Protein AF-A0A2N3A454-F1 (afdb_monomer)

Structure (mmCIF, N/CA/C/O backbone):
data_AF-A0A2N3A454-F1
#
_entry.id   AF-A0A2N3A454-F1
#
loop_
_atom_site.group_PDB
_atom_site.id
_atom_site.type_symbol
_atom_site.label_atom_id
_atom_site.label_alt_id
_atom_site.label_comp_id
_atom_site.label_asym_id
_atom_site.label_entity_id
_atom_site.label_seq_id
_atom_site.pdbx_PDB_ins_code
_atom_site.Cartn_x
_atom_site.Cartn_y
_atom_site.Cartn_z
_atom_site.occupancy
_atom_site.B_iso_or_equiv
_atom_site.auth_seq_id
_atom_site.auth_comp_id
_atom_site.auth_asym_id
_atom_site.auth_atom_id
_atom_site.pdbx_PDB_model_num
ATOM 1 N N . MET A 1 1 ? 1.351 22.022 16.267 1.00 38.06 1 MET A N 1
ATOM 2 C CA . MET A 1 1 ? 1.542 20.556 16.194 1.00 38.06 1 MET A CA 1
ATOM 3 C C . MET A 1 1 ? 1.367 20.146 14.741 1.00 38.06 1 MET A C 1
ATOM 5 O O . MET A 1 1 ? 0.356 20.520 14.161 1.00 38.06 1 MET A O 1
ATOM 9 N N . LYS A 1 2 ? 2.342 19.467 14.120 1.00 42.19 2 LYS A N 1
ATOM 10 C CA . LYS A 1 2 ? 2.085 18.798 12.832 1.00 42.19 2 LYS A CA 1
ATOM 11 C C . LYS A 1 2 ? 1.141 17.625 13.132 1.00 42.19 2 LYS A C 1
ATOM 13 O O . LYS A 1 2 ? 1.430 16.909 14.090 1.00 42.19 2 LYS A O 1
ATOM 18 N N . PRO A 1 3 ? 0.016 17.457 12.423 1.00 44.59 3 PRO A N 1
ATOM 19 C CA . PRO A 1 3 ? -0.923 16.394 12.746 1.00 44.59 3 PRO A CA 1
ATOM 20 C C . PRO A 1 3 ? -0.256 15.041 12.486 1.00 44.59 3 PRO A C 1
ATOM 22 O O . PRO A 1 3 ? 0.359 14.819 11.442 1.00 44.59 3 PRO A O 1
ATOM 25 N N . THR A 1 4 ? -0.337 14.154 13.469 1.00 46.62 4 THR A N 1
ATOM 26 C CA . THR A 1 4 ? 0.080 12.757 13.363 1.00 46.62 4 THR A CA 1
ATOM 27 C C . THR A 1 4 ? -0.745 12.096 12.251 1.00 46.62 4 THR A C 1
ATOM 29 O O . THR A 1 4 ? -1.968 12.163 12.298 1.00 46.62 4 THR A O 1
ATOM 32 N N . GLY A 1 5 ? -0.100 11.493 11.241 1.00 48.75 5 GLY A N 1
ATOM 33 C CA . GLY A 1 5 ? -0.794 10.733 10.184 1.00 48.75 5 GLY A CA 1
ATOM 34 C C . GLY A 1 5 ? -0.902 11.384 8.795 1.00 48.75 5 GLY A C 1
ATOM 35 O O . GLY A 1 5 ? -1.867 11.130 8.088 1.00 48.75 5 GLY A O 1
ATOM 36 N N . GLN A 1 6 ? 0.073 12.184 8.347 1.00 54.19 6 GLN A N 1
ATOM 37 C CA . GLN A 1 6 ? 0.060 12.829 7.013 1.00 54.19 6 GLN A CA 1
ATOM 38 C C . GLN A 1 6 ? 0.212 11.884 5.797 1.00 54.19 6 GLN A C 1
ATOM 40 O O . GLN A 1 6 ? 0.581 12.334 4.717 1.00 54.19 6 GLN A O 1
ATOM 45 N N . GLY A 1 7 ? -0.037 10.579 5.929 1.00 55.62 7 GLY A N 1
ATOM 46 C CA . GLY A 1 7 ? -0.016 9.671 4.780 1.00 55.62 7 GLY A CA 1
ATOM 47 C C . GLY A 1 7 ? 1.333 9.570 4.057 1.00 55.62 7 GLY A C 1
ATOM 48 O O . GLY A 1 7 ? 1.362 9.058 2.949 1.00 55.62 7 GLY A O 1
ATOM 49 N N . THR A 1 8 ? 2.452 10.011 4.640 1.00 65.31 8 THR A N 1
ATOM 50 C CA . THR A 1 8 ? 3.765 10.033 3.964 1.00 65.31 8 THR A CA 1
ATOM 51 C C . THR A 1 8 ? 4.291 8.638 3.629 1.00 65.31 8 THR A C 1
ATOM 53 O O . THR A 1 8 ? 4.919 8.458 2.596 1.00 65.31 8 THR A O 1
ATOM 56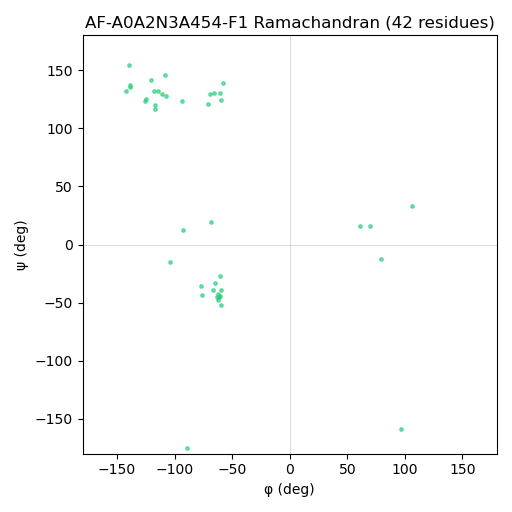 N N . GLY A 1 9 ? 3.996 7.633 4.459 1.00 76.44 9 GLY A N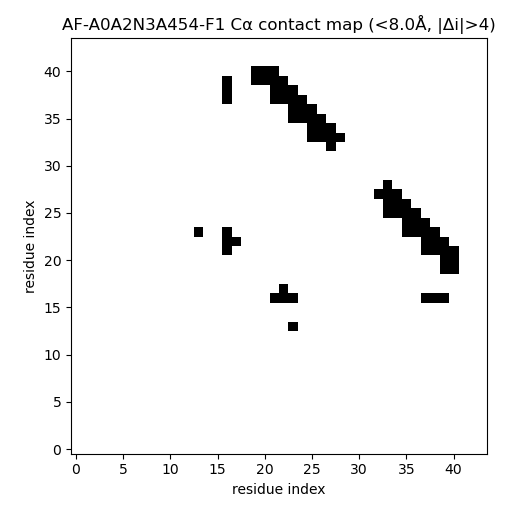 1
ATOM 57 C CA . GLY A 1 9 ? 4.328 6.238 4.153 1.00 76.44 9 GLY A CA 1
ATOM 58 C C . GLY A 1 9 ? 3.384 5.611 3.126 1.00 76.44 9 GLY A C 1
ATOM 59 O O . GLY A 1 9 ? 3.833 4.950 2.201 1.00 76.44 9 GLY A O 1
ATOM 60 N N . MET A 1 10 ? 2.073 5.845 3.256 1.00 86.44 10 MET A N 1
ATOM 61 C CA . MET A 1 10 ? 1.077 5.213 2.380 1.00 86.44 10 MET A CA 1
ATOM 62 C C . MET A 1 10 ? 0.983 5.850 0.995 1.00 86.44 10 MET A C 1
ATOM 64 O O . MET A 1 10 ? 0.788 5.125 0.027 1.00 86.44 10 MET A O 1
ATOM 68 N N . SER A 1 11 ? 1.153 7.170 0.885 1.00 85.94 11 SER A N 1
ATOM 69 C CA . SER A 1 11 ? 1.256 7.850 -0.414 1.00 85.94 11 SER A CA 1
ATOM 70 C C . SER A 1 11 ? 2.485 7.371 -1.180 1.00 85.94 11 SER A C 1
ATOM 72 O O . SER A 1 11 ? 2.354 6.974 -2.329 1.00 85.94 11 SER A O 1
ATOM 74 N N . LEU A 1 12 ? 3.641 7.266 -0.513 1.00 88.88 12 LEU A N 1
ATOM 75 C CA . LEU A 1 12 ? 4.849 6.717 -1.125 1.00 88.88 12 LEU A CA 1
ATOM 76 C C . LEU A 1 12 ? 4.659 5.261 -1.572 1.00 88.88 12 LEU A C 1
ATOM 78 O O . LEU A 1 12 ? 5.024 4.911 -2.691 1.00 88.88 12 LEU A O 1
ATOM 82 N N . SER A 1 13 ? 4.066 4.408 -0.732 1.00 90.25 13 SER A N 1
ATOM 83 C CA . SER A 1 13 ? 3.748 3.027 -1.118 1.00 90.25 13 SER A CA 1
ATOM 84 C C . SER A 1 13 ? 2.804 2.971 -2.323 1.00 90.25 13 SER A C 1
ATOM 86 O O . SER A 1 13 ? 2.997 2.138 -3.206 1.00 90.25 13 SER A O 1
ATOM 88 N N . TYR A 1 14 ? 1.813 3.866 -2.387 1.00 9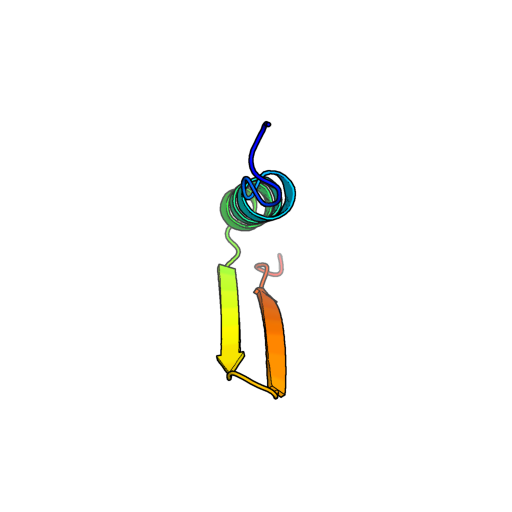0.75 14 TYR A N 1
ATOM 89 C CA . TYR A 1 14 ? 0.900 3.977 -3.523 1.00 90.75 14 TYR A CA 1
ATOM 90 C C . TYR A 1 14 ? 1.639 4.357 -4.806 1.00 90.75 14 TYR A C 1
ATOM 92 O O . TYR A 1 14 ? 1.484 3.675 -5.820 1.00 90.75 14 TYR A O 1
ATOM 100 N N . ASP A 1 15 ? 2.497 5.375 -4.742 1.00 92.31 15 ASP A N 1
ATOM 101 C CA . ASP A 1 15 ? 3.308 5.823 -5.874 1.00 92.31 15 ASP A CA 1
ATOM 102 C C . ASP A 1 15 ? 4.234 4.707 -6.375 1.00 92.31 15 ASP A C 1
ATOM 104 O O . ASP A 1 15 ? 4.295 4.450 -7.578 1.00 92.31 15 ASP A O 1
ATOM 108 N N . ILE A 1 16 ? 4.900 3.987 -5.463 1.00 93.69 16 ILE A N 1
ATOM 109 C CA . ILE A 1 16 ? 5.759 2.843 -5.804 1.00 93.69 16 ILE A CA 1
ATOM 110 C C . ILE A 1 16 ? 4.946 1.762 -6.517 1.00 93.69 16 ILE A C 1
ATOM 112 O O . ILE A 1 16 ? 5.331 1.329 -7.602 1.00 93.69 16 ILE A O 1
ATOM 116 N N . VAL A 1 17 ? 3.823 1.324 -5.945 1.00 94.88 17 VAL A N 1
ATOM 117 C CA . VAL A 1 17 ? 3.011 0.245 -6.527 1.00 94.88 17 VAL A CA 1
ATOM 118 C C . VAL A 1 17 ? 2.467 0.647 -7.897 1.00 94.88 17 VAL A C 1
ATOM 120 O O . VAL A 1 17 ? 2.552 -0.141 -8.841 1.00 94.88 17 VAL A O 1
ATOM 123 N N . LYS A 1 18 ? 1.980 1.884 -8.048 1.00 93.81 18 LYS A N 1
ATOM 124 C CA . LYS A 1 18 ? 1.487 2.392 -9.334 1.00 93.81 18 LYS A CA 1
ATOM 125 C C . LYS A 1 18 ? 2.587 2.532 -10.378 1.00 93.81 18 LYS A C 1
ATOM 127 O O . LYS A 1 18 ? 2.357 2.157 -11.527 1.00 93.81 18 LYS A O 1
ATOM 132 N N . ALA A 1 19 ? 3.782 2.978 -9.996 1.00 95.56 19 ALA A N 1
ATOM 133 C CA . ALA A 1 19 ? 4.929 3.044 -10.903 1.00 95.56 19 ALA A CA 1
ATOM 134 C C . ALA A 1 19 ? 5.332 1.663 -11.456 1.00 95.56 19 ALA A C 1
ATOM 136 O O . ALA A 1 19 ? 5.846 1.576 -12.567 1.00 95.56 19 ALA A O 1
ATOM 137 N N . HIS A 1 20 ? 5.049 0.584 -10.719 1.00 95.00 20 HIS A N 1
ATOM 138 C CA . HIS A 1 20 ? 5.294 -0.797 -11.146 1.00 95.00 20 HIS A CA 1
ATOM 139 C C . HIS A 1 20 ? 4.077 -1.445 -11.834 1.00 95.00 20 HIS A C 1
ATOM 141 O O . HIS A 1 20 ? 4.053 -2.659 -12.025 1.00 95.00 20 HIS A O 1
ATOM 147 N N . GLY A 1 21 ? 3.050 -0.667 -12.197 1.00 95.56 21 GLY A N 1
ATOM 148 C CA . GLY A 1 21 ? 1.835 -1.180 -12.842 1.00 95.56 21 GLY A CA 1
ATOM 149 C C . GLY A 1 21 ? 0.951 -2.028 -11.924 1.00 95.56 21 GLY A C 1
ATOM 150 O O . GLY A 1 21 ? 0.096 -2.769 -12.403 1.00 95.56 21 GLY A O 1
ATOM 151 N N . GLY A 1 22 ? 1.171 -1.948 -10.614 1.00 95.50 22 GLY A N 1
ATOM 152 C CA . GLY A 1 22 ? 0.412 -2.673 -9.612 1.00 95.50 22 GLY A CA 1
ATOM 153 C C . GLY A 1 22 ? -0.827 -1.948 -9.104 1.00 95.50 22 GLY A C 1
ATOM 154 O O . GLY A 1 22 ? -1.197 -0.850 -9.537 1.00 95.50 22 GLY A O 1
ATOM 155 N N . ASP A 1 23 ? -1.459 -2.571 -8.118 1.00 95.81 23 ASP A N 1
ATOM 156 C CA . ASP A 1 23 ? -2.642 -2.049 -7.450 1.00 95.81 23 ASP A CA 1
ATOM 157 C C . ASP A 1 23 ? -2.608 -2.279 -5.935 1.00 95.81 23 ASP A C 1
ATOM 159 O O . ASP A 1 23 ? -1.934 -3.190 -5.446 1.00 95.81 23 ASP A O 1
ATOM 163 N N . ILE A 1 24 ? -3.325 -1.426 -5.197 1.00 94.69 24 ILE A N 1
ATOM 164 C CA . ILE A 1 24 ? -3.482 -1.525 -3.744 1.00 94.69 24 ILE A CA 1
ATOM 165 C C . ILE A 1 24 ? -4.973 -1.543 -3.416 1.00 94.69 24 ILE A C 1
ATOM 167 O O . ILE A 1 24 ? -5.686 -0.589 -3.725 1.00 94.69 24 ILE A O 1
ATOM 171 N N . GLN A 1 25 ? -5.417 -2.581 -2.712 1.00 94.75 25 GLN A N 1
ATOM 172 C CA . GLN A 1 25 ? -6.759 -2.677 -2.145 1.00 94.75 25 GLN A CA 1
ATOM 173 C C . GLN A 1 25 ? -6.711 -2.535 -0.623 1.00 94.75 25 GLN A C 1
ATOM 175 O O . GLN A 1 25 ? -5.763 -2.984 0.025 1.00 94.75 25 GLN A O 1
ATOM 180 N N . VAL A 1 26 ? -7.746 -1.920 -0.051 1.00 94.31 26 VAL A N 1
ATOM 181 C CA . VAL A 1 26 ? -7.868 -1.701 1.394 1.00 94.31 26 VAL A CA 1
ATOM 182 C C . VAL A 1 26 ? -9.181 -2.290 1.879 1.00 94.31 26 VAL A C 1
ATOM 184 O O . VAL A 1 26 ? -10.245 -1.937 1.375 1.00 94.31 26 VAL A O 1
ATOM 187 N N . ILE A 1 27 ? -9.098 -3.168 2.872 1.00 96.81 27 ILE A N 1
ATOM 188 C CA . ILE A 1 27 ? -10.249 -3.743 3.565 1.00 96.81 27 ILE A CA 1
ATOM 189 C C . ILE A 1 27 ? -10.146 -3.301 5.019 1.00 96.81 27 ILE A C 1
ATOM 191 O O . ILE A 1 27 ? -9.173 -3.618 5.701 1.00 96.81 27 ILE A O 1
ATOM 195 N N . SER A 1 28 ? -11.120 -2.530 5.488 1.00 94.00 28 SER A N 1
ATOM 196 C CA . SER A 1 28 ? -11.130 -1.970 6.837 1.00 94.00 28 SER A CA 1
ATOM 197 C C . SER A 1 28 ? -12.531 -2.057 7.415 1.00 94.00 28 SER A C 1
ATOM 199 O O . SER A 1 28 ? -13.503 -1.740 6.726 1.00 94.00 28 SER A O 1
ATOM 201 N N . ALA A 1 29 ? -12.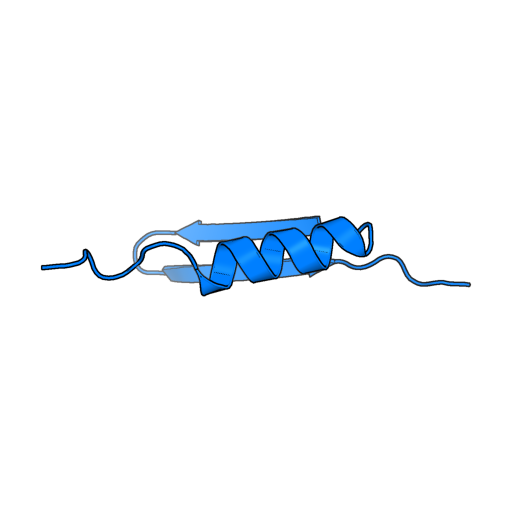616 -2.473 8.672 1.00 95.50 29 ALA A N 1
ATOM 202 C CA . ALA A 1 29 ? -13.838 -2.454 9.455 1.00 95.50 29 ALA A CA 1
ATOM 203 C C . ALA A 1 29 ? -13.506 -1.993 10.879 1.00 95.50 29 ALA A C 1
ATOM 205 O O . ALA A 1 29 ? -12.484 -2.375 11.462 1.00 95.50 29 ALA A O 1
ATOM 206 N N . GLU A 1 30 ? -14.347 -1.117 11.429 1.00 96.25 30 GLU A N 1
ATOM 207 C CA . GLU A 1 30 ? -14.154 -0.572 12.771 1.00 96.25 30 GLU A CA 1
ATOM 208 C C . GLU A 1 30 ? -14.154 -1.703 13.808 1.00 96.25 30 GLU A C 1
ATOM 210 O O . GLU A 1 30 ? -15.023 -2.569 13.800 1.00 96.25 30 GLU A O 1
ATOM 215 N N . GLY A 1 31 ? -13.149 -1.723 14.685 1.00 96.88 31 GLY A N 1
ATOM 216 C CA . GLY A 1 31 ? -12.971 -2.792 15.672 1.00 96.88 31 GLY A CA 1
ATOM 217 C C . GLY A 1 31 ? -12.339 -4.088 15.140 1.00 96.88 31 GLY A C 1
ATOM 218 O O . GLY A 1 31 ? -11.891 -4.892 15.953 1.00 96.88 31 GLY A O 1
ATOM 219 N N . GLU A 1 32 ? -12.217 -4.274 13.821 1.00 96.81 32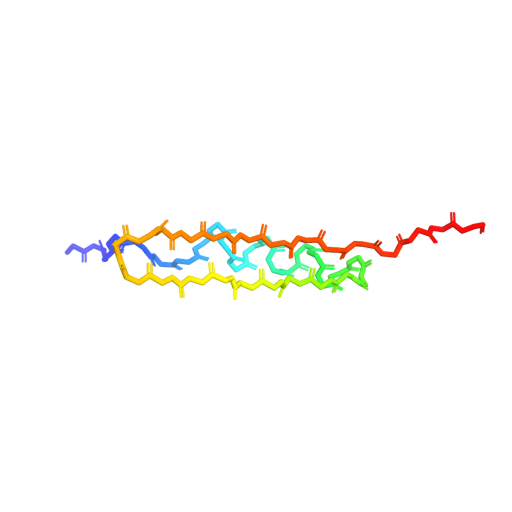 GLU A N 1
ATOM 220 C CA . GLU A 1 32 ? -11.586 -5.460 13.204 1.00 96.81 32 GLU A CA 1
ATOM 221 C C . GLU A 1 32 ? -10.173 -5.181 12.667 1.00 96.81 32 GLU A C 1
ATOM 223 O O . GLU A 1 32 ? -9.395 -6.098 12.405 1.00 96.81 32 GLU A O 1
ATOM 228 N N . GLY A 1 33 ? -9.813 -3.903 12.531 1.00 95.50 33 GLY A N 1
ATOM 229 C CA . GLY A 1 33 ? -8.513 -3.470 12.027 1.00 95.50 33 GLY A CA 1
ATOM 230 C C . GLY A 1 33 ? -8.544 -3.133 10.538 1.00 95.50 33 GLY A C 1
ATOM 231 O O . GLY A 1 33 ? -9.571 -2.760 9.975 1.00 95.50 33 GLY A O 1
ATOM 232 N N . THR A 1 34 ? -7.380 -3.149 9.891 1.00 95.62 34 THR A N 1
ATOM 233 C CA . THR A 1 34 ? -7.244 -2.773 8.476 1.00 95.62 34 THR A CA 1
ATOM 234 C C . THR A 1 34 ? -6.226 -3.662 7.782 1.00 95.62 34 THR A C 1
ATOM 236 O O . THR A 1 34 ? -5.114 -3.843 8.272 1.00 95.62 34 THR A O 1
ATOM 239 N N . THR A 1 35 ? -6.610 -4.180 6.620 1.00 95.88 35 THR A N 1
ATOM 240 C CA . THR A 1 35 ? -5.789 -5.017 5.748 1.00 95.88 35 THR A CA 1
ATOM 241 C C . THR A 1 35 ? -5.514 -4.281 4.443 1.00 95.88 35 THR A C 1
ATOM 243 O O . THR A 1 35 ? -6.431 -3.766 3.803 1.00 95.88 35 THR A O 1
ATOM 246 N N . PHE A 1 36 ? -4.247 -4.267 4.034 1.00 95.06 36 PHE A N 1
ATOM 247 C CA . PHE A 1 36 ? -3.800 -3.746 2.745 1.00 95.06 36 PHE A CA 1
ATOM 248 C C . PHE A 1 36 ? -3.319 -4.909 1.881 1.00 95.06 36 PHE A C 1
ATOM 250 O O . PHE A 1 36 ? -2.504 -5.714 2.329 1.00 95.06 36 PHE A O 1
ATOM 257 N N . ILE A 1 37 ? -3.808 -4.988 0.648 1.00 96.12 37 ILE A N 1
ATOM 258 C CA . ILE A 1 37 ? -3.449 -6.032 -0.314 1.00 96.12 37 ILE A CA 1
ATOM 259 C C . ILE A 1 37 ? -2.766 -5.353 -1.496 1.00 96.12 37 ILE A C 1
ATOM 261 O O . ILE A 1 37 ? -3.364 -4.496 -2.144 1.00 96.12 37 ILE A O 1
ATOM 265 N N . LEU A 1 38 ? -1.512 -5.718 -1.762 1.00 95.25 38 LEU A N 1
ATOM 266 C CA . LEU A 1 38 ? -0.711 -5.169 -2.853 1.00 95.25 38 LEU A CA 1
ATOM 267 C C . LEU A 1 38 ? -0.571 -6.229 -3.945 1.00 95.25 38 LEU A C 1
ATOM 269 O O . LEU A 1 38 ? -0.153 -7.352 -3.665 1.00 95.25 38 LEU A O 1
ATOM 273 N N . SER A 1 39 ? -0.889 -5.862 -5.182 1.00 95.88 39 SER A N 1
ATOM 274 C CA . SER A 1 39 ? -0.726 -6.721 -6.357 1.00 95.88 39 SER A CA 1
ATOM 275 C C . SER A 1 39 ? 0.258 -6.081 -7.323 1.00 95.88 39 SER A C 1
ATOM 277 O O . SER A 1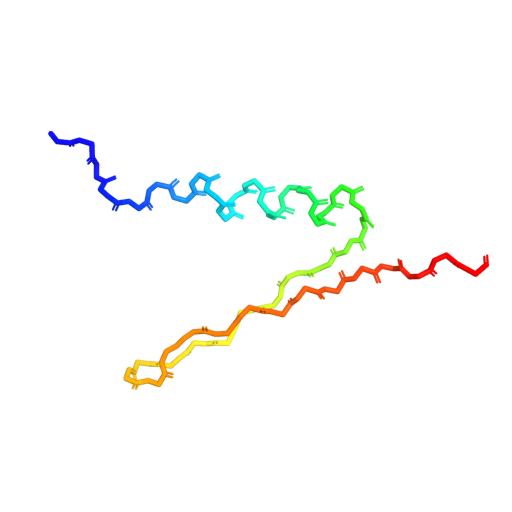 39 ? 0.126 -4.902 -7.637 1.00 95.88 39 SER A O 1
ATOM 279 N N . LEU A 1 40 ? 1.226 -6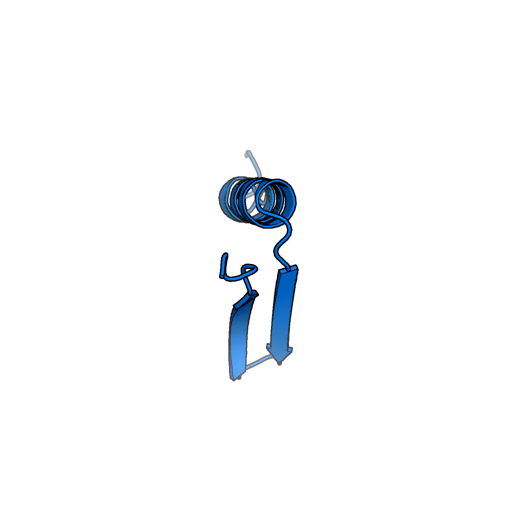.853 -7.810 1.00 96.25 40 LEU A N 1
ATOM 280 C CA . LEU A 1 40 ? 2.173 -6.421 -8.836 1.00 96.25 40 LEU A CA 1
ATOM 281 C C . LEU A 1 40 ? 2.059 -7.348 -10.053 1.00 96.25 40 LEU A C 1
ATOM 283 O O . LEU A 1 40 ? 1.889 -8.557 -9.865 1.00 96.25 40 LEU A O 1
ATOM 287 N N . PRO A 1 41 ? 2.161 -6.824 -11.288 1.00 95.12 41 PRO A N 1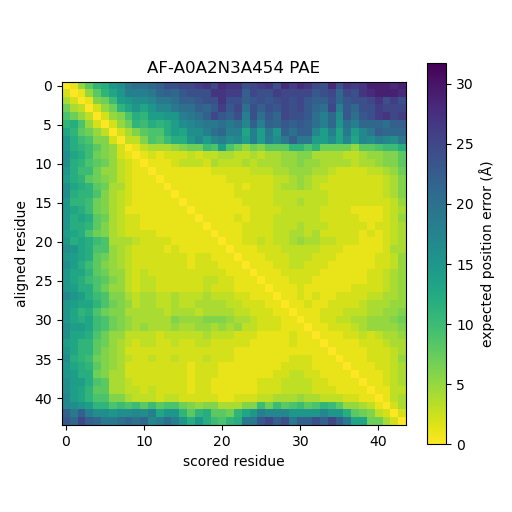
ATOM 288 C CA . PRO A 1 41 ? 2.269 -7.657 -12.476 1.00 95.12 41 PRO A CA 1
ATOM 289 C C . PRO A 1 41 ? 3.487 -8.578 -12.374 1.00 95.12 41 PRO A C 1
ATOM 291 O O . PRO A 1 41 ? 4.563 -8.158 -11.949 1.00 95.12 41 PRO A 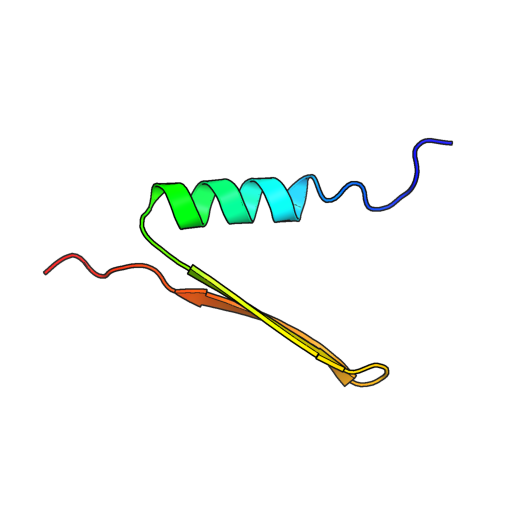O 1
ATOM 294 N N . HIS A 1 42 ? 3.328 -9.831 -12.788 1.00 88.69 42 HIS A N 1
ATOM 295 C CA . HIS A 1 42 ? 4.450 -10.746 -12.945 1.00 88.69 42 HIS A CA 1
ATOM 296 C C . HIS A 1 42 ? 4.929 -10.694 -14.397 1.00 88.69 42 HIS A C 1
ATOM 298 O O . HIS A 1 42 ? 4.134 -10.917 -15.310 1.00 88.69 42 HIS A O 1
ATOM 304 N N . SER A 1 43 ? 6.208 -10.381 -14.612 1.00 79.69 43 SER A N 1
ATOM 305 C CA . SER A 1 43 ? 6.827 -10.497 -15.934 1.00 79.69 43 SER A CA 1
ATOM 306 C C . SER A 1 43 ? 6.990 -11.977 -16.271 1.00 79.69 43 SER A C 1
ATOM 308 O O . SER A 1 43 ? 7.650 -12.694 -15.521 1.00 79.69 43 SER A O 1
ATOM 310 N N . TYR A 1 44 ? 6.377 -12.420 -17.367 1.00 59.84 44 TYR A N 1
ATOM 311 C CA . TYR A 1 44 ? 6.628 -13.732 -17.969 1.00 59.84 44 TYR A CA 1
ATOM 312 C C . TYR A 1 44 ? 7.727 -13.620 -19.027 1.00 59.84 44 TYR A C 1
ATOM 314 O O . TYR A 1 44 ? 7.763 -12.566 -19.706 1.00 59.84 44 TYR A O 1
#

pLDDT: mean 84.43, std 18.06, range [38.06, 96.88]

Secondary structure (DSSP, 8-state):
-PPS--SHHHHHHHHHHHHTT-EEEEEEETTTEEEEEEE-PPP-

Mean predicted aligned error: 6.86 Å

Nearest PDB structures (foldseek):
  3zqp-assembly1_C  TM=3.962E-01  e=7.520E+00  Bacillus phage SF6
  3rrr-assembly2_N  TM=4.404E-01  e=9.842E+00  Respiratory syncytial virus
  3zqm-assembly1_C  TM=3.083E-01  e=9.202E+00  Bacillus phage SF6

Radius of gyration: 13.42 Å; Cα contacts (8 Å, |Δi|>4): 37; chains: 1; bounding box: 21×34×34 Å

Foldseek 3Di:
DPDPDPCPVVVVVQVVLVVQVKDWDWDDDPPPGIDIDIGGDDDD

Sequence (44 aa):
MKPTGQGTGMSLSYDIVKAHGGDIQVISAEGEGTTFILSLPHSY

Solvent-accessible surface area (backbone atoms only — not comparable to full-atom values): 2943 Å² total; per-residue (Å²): 131,83,73,89,79,80,47,69,67,58,52,50,50,48,52,54,36,48,76,60,69,24,48,77,48,79,51,71,46,92,96,75,52,74,47,79,48,79,48,67,72,79,89,128